Protein AF-A0A0C5B137-F1 (afdb_monomer)

pLDDT: mean 74.51, std 21.46, range [31.84, 95.12]

Radius of gyration: 25.94 Å; Cα contacts (8 Å, |Δi|>4): 82; chains: 1; bounding box: 66×31×97 Å

Secondary structure (DSSP, 8-state):
------------S--------HHHHHHHHHHHHHHHHHHHHHHHH-TT--HHHHHHHHHHHHHHHHHH-GGG-TTSHHHHHHHHHHHHHHT-TT--SPPPPTTS----------------------------

Sequence (132 aa):
MNQSLSYSVALPHTLPLHTQEPIRRAQIRVLLVTIVTDALSAWRRAPCRTWNDISRLVLRQFGTLDRLYPEAGILDTPLREVTVQFFAANVDASITGFGHREGDATAAKTDPLMFSLRVAAPTPMRSFGLEQ

Solvent-accessible surface area (backbone atoms only — not comparable to full-atom values): 8626 Å² total; per-residue (Å²): 133,84,76,78,80,81,72,84,76,74,68,77,93,71,76,68,57,65,49,83,52,67,66,62,40,50,51,53,50,51,52,53,50,49,51,55,54,50,50,50,53,49,53,77,73,35,94,86,66,50,69,48,59,52,38,49,52,49,52,54,52,40,55,54,49,24,74,77,39,71,73,28,43,55,84,35,66,69,35,49,52,55,51,30,51,37,45,17,76,73,75,42,72,83,48,84,60,74,50,75,57,95,84,54,78,73,76,71,76,80,71,96,75,84,92,79,84,79,86,84,82,84,83,84,89,85,86,86,89,79,94,132

Organism: Burkholderia pseudomallei (NCBI:txid28450)

Structure (mmCIF, N/CA/C/O backbone):
data_AF-A0A0C5B137-F1
#
_entry.id   AF-A0A0C5B137-F1
#
loop_
_atom_site.group_PDB
_atom_site.id
_atom_site.type_symbol
_atom_site.label_atom_id
_atom_site.label_alt_id
_atom_site.label_comp_id
_atom_site.label_asym_id
_atom_site.label_entity_id
_atom_site.label_seq_id
_atom_site.pdbx_PDB_ins_code
_atom_site.Cartn_x
_atom_site.Cartn_y
_atom_site.Cartn_z
_atom_site.occupancy
_atom_site.B_iso_or_equiv
_atom_site.auth_seq_id
_atom_site.auth_comp_id
_atom_site.auth_asym_id
_atom_site.auth_atom_id
_atom_site.pdbx_PDB_model_num
ATOM 1 N N . MET A 1 1 ? 33.680 6.104 1.552 1.00 31.84 1 MET A N 1
ATOM 2 C CA . MET A 1 1 ? 32.663 7.011 2.127 1.00 31.84 1 MET A CA 1
ATOM 3 C C . MET A 1 1 ? 31.311 6.620 1.551 1.00 31.84 1 MET A C 1
ATOM 5 O O . MET A 1 1 ? 31.057 6.912 0.392 1.00 31.84 1 MET A O 1
ATOM 9 N N . ASN A 1 2 ? 30.490 5.893 2.313 1.00 41.94 2 ASN A N 1
ATOM 10 C CA . ASN A 1 2 ? 29.115 5.587 1.914 1.00 41.94 2 ASN A CA 1
ATOM 11 C C . ASN A 1 2 ? 28.293 6.858 2.106 1.00 41.94 2 ASN A C 1
ATOM 13 O O . ASN A 1 2 ? 28.008 7.231 3.242 1.00 41.94 2 ASN A O 1
ATOM 17 N N . GLN A 1 3 ? 27.969 7.551 1.016 1.00 41.06 3 GLN A N 1
ATOM 18 C CA . GLN A 1 3 ? 26.976 8.615 1.070 1.00 41.06 3 GLN A CA 1
ATOM 19 C C . GLN A 1 3 ? 25.678 7.988 1.583 1.00 41.06 3 GLN A C 1
ATOM 21 O O . GLN A 1 3 ? 25.138 7.075 0.958 1.00 41.06 3 GLN A O 1
ATOM 26 N N . SER A 1 4 ? 25.206 8.428 2.750 1.00 46.50 4 SER A N 1
ATOM 27 C CA . SER A 1 4 ? 23.852 8.128 3.190 1.00 46.50 4 SER A CA 1
ATOM 28 C C . SER A 1 4 ? 22.924 8.720 2.138 1.00 46.50 4 SER A C 1
ATOM 30 O O . SER A 1 4 ? 22.768 9.938 2.072 1.00 46.50 4 SER A O 1
ATOM 32 N N . LEU A 1 5 ? 22.375 7.874 1.269 1.00 47.41 5 LEU A N 1
ATOM 33 C CA . LEU A 1 5 ? 21.337 8.260 0.328 1.00 47.41 5 LEU A CA 1
ATOM 34 C C . LEU A 1 5 ? 20.115 8.666 1.156 1.00 47.41 5 LEU A C 1
ATOM 36 O O . LEU A 1 5 ? 19.260 7.840 1.473 1.00 47.41 5 LEU A O 1
ATOM 40 N N . SER A 1 6 ? 20.062 9.933 1.559 1.00 46.28 6 SER A N 1
ATOM 41 C CA . SER A 1 6 ? 18.893 10.558 2.159 1.00 46.28 6 SER A CA 1
ATOM 42 C C . SER A 1 6 ? 17.841 10.710 1.065 1.00 46.28 6 SER A C 1
ATOM 44 O O . SER A 1 6 ? 17.644 11.786 0.508 1.00 46.28 6 SER A O 1
ATOM 46 N N . TYR A 1 7 ? 17.209 9.596 0.698 1.00 57.28 7 TYR A N 1
ATOM 47 C CA . TYR A 1 7 ? 16.042 9.600 -0.167 1.00 57.28 7 TYR A CA 1
ATOM 48 C C . TYR A 1 7 ? 14.842 10.052 0.654 1.00 57.28 7 TYR A C 1
ATOM 50 O O . TYR A 1 7 ? 14.396 9.348 1.560 1.00 57.28 7 TYR A O 1
ATOM 58 N N . SER A 1 8 ? 14.318 11.228 0.315 1.00 66.75 8 SER A N 1
ATOM 59 C CA . SER A 1 8 ? 13.014 11.671 0.797 1.00 66.75 8 SER A CA 1
ATOM 60 C C . SER A 1 8 ? 11.947 10.753 0.199 1.00 66.75 8 SER A C 1
ATOM 62 O O . SER A 1 8 ? 11.799 10.688 -1.020 1.00 66.75 8 SER A O 1
ATOM 64 N N . VAL A 1 9 ? 11.264 9.982 1.046 1.00 75.06 9 VAL A N 1
ATOM 65 C CA . VAL A 1 9 ? 10.119 9.158 0.643 1.00 75.06 9 VAL A CA 1
ATOM 66 C C . VAL A 1 9 ? 8.862 9.997 0.819 1.00 75.06 9 VAL A C 1
ATOM 68 O O . VAL A 1 9 ? 8.553 10.425 1.932 1.00 75.06 9 VAL A O 1
ATOM 71 N N . ALA A 1 10 ? 8.125 10.221 -0.267 1.00 78.56 10 ALA A N 1
ATOM 72 C CA . ALA A 1 10 ? 6.850 10.923 -0.207 1.00 78.56 10 ALA A CA 1
ATOM 73 C C . ALA A 1 10 ? 5.789 9.978 0.368 1.00 78.56 10 ALA A C 1
ATOM 75 O O . ALA A 1 10 ? 5.299 9.099 -0.339 1.00 78.56 10 ALA A O 1
ATOM 76 N N . LEU A 1 11 ? 5.477 10.121 1.658 1.00 76.38 11 LEU A N 1
ATOM 77 C CA . LEU A 1 11 ? 4.424 9.355 2.323 1.00 76.38 11 LEU A CA 1
ATOM 78 C C . LEU A 1 11 ? 3.062 10.039 2.151 1.00 76.38 11 LEU A C 1
ATOM 80 O O . LEU A 1 11 ? 2.977 11.265 2.243 1.00 76.38 11 LEU A O 1
ATOM 84 N N . PRO A 1 12 ? 1.974 9.271 1.989 1.00 71.88 12 PRO A N 1
ATOM 85 C CA . PRO A 1 12 ? 0.639 9.845 1.958 1.00 71.88 12 PRO A CA 1
ATOM 86 C C . PRO A 1 12 ? 0.286 10.500 3.304 1.00 71.88 12 PRO A C 1
ATOM 88 O O . PRO A 1 12 ? 0.342 9.881 4.376 1.00 71.88 12 PRO A O 1
ATOM 91 N N . HIS A 1 13 ? -0.095 11.780 3.245 1.00 69.56 13 HIS A N 1
ATOM 92 C CA . HIS A 1 13 ? -0.482 12.571 4.418 1.00 69.56 13 HIS A CA 1
ATOM 93 C C . HIS A 1 13 ? -1.723 12.005 5.116 1.00 69.56 13 HIS A C 1
ATOM 95 O O . HIS A 1 13 ? -1.816 12.042 6.348 1.00 69.56 13 HIS A O 1
ATOM 101 N N . THR A 1 14 ? -2.636 11.424 4.341 1.00 77.88 14 THR A N 1
ATOM 102 C CA . THR A 1 14 ? -3.856 10.771 4.807 1.00 77.88 14 THR A CA 1
ATOM 103 C C . THR A 1 14 ? -4.036 9.437 4.089 1.00 77.88 14 THR A C 1
ATOM 105 O O . THR A 1 14 ? -3.698 9.294 2.917 1.00 77.88 14 THR A O 1
ATOM 108 N N . LEU A 1 15 ? -4.557 8.445 4.813 1.00 82.94 15 LEU A N 1
ATOM 109 C CA . LEU A 1 15 ? -5.022 7.187 4.234 1.00 82.94 15 LEU A CA 1
ATOM 110 C C . LEU A 1 15 ? -6.541 7.108 4.440 1.00 82.94 15 LEU A C 1
ATOM 112 O O . LEU A 1 15 ? -6.990 7.320 5.578 1.00 82.94 15 LEU A O 1
ATOM 116 N N . PRO A 1 16 ? -7.325 6.847 3.380 1.00 85.75 16 PRO A N 1
ATOM 117 C CA . PRO A 1 16 ? -8.759 6.624 3.498 1.00 85.75 16 PRO A CA 1
ATOM 118 C C . PRO A 1 16 ? -8.982 5.292 4.220 1.00 85.75 16 PRO A C 1
ATOM 120 O O . PRO A 1 16 ? -8.711 4.228 3.678 1.00 85.75 16 PRO A O 1
ATOM 123 N N . LEU A 1 17 ? -9.408 5.376 5.479 1.00 89.38 17 LEU A N 1
ATOM 124 C CA . LEU A 1 17 ? -9.745 4.238 6.331 1.00 89.38 17 LEU A CA 1
ATOM 125 C C . LEU A 1 17 ? -11.130 4.480 6.918 1.00 89.38 17 LEU A C 1
ATOM 127 O O . LEU A 1 17 ? -11.409 5.582 7.392 1.00 89.38 17 LEU A O 1
ATOM 131 N N . HIS A 1 18 ? -11.969 3.449 6.915 1.00 89.69 18 HIS A N 1
ATOM 132 C CA . HIS A 1 18 ? -13.340 3.538 7.424 1.00 89.69 18 HIS A CA 1
ATOM 133 C C . HIS A 1 18 ? -13.422 3.491 8.953 1.00 89.69 18 HIS A C 1
ATOM 135 O O . HIS A 1 18 ? -14.366 4.027 9.538 1.00 89.69 18 HIS A O 1
ATOM 141 N N . THR A 1 19 ? -12.423 2.897 9.614 1.00 85.56 19 THR A N 1
ATOM 142 C CA . THR A 1 19 ? -12.411 2.797 11.076 1.00 85.56 19 THR A CA 1
ATOM 143 C C . THR A 1 19 ? -12.380 4.179 11.741 1.00 85.56 19 THR A C 1
ATOM 145 O O . THR A 1 19 ? -11.482 4.994 11.511 1.00 85.56 19 THR A O 1
ATOM 148 N N . GLN A 1 20 ? -13.365 4.423 12.608 1.00 84.25 20 GLN A N 1
ATOM 149 C CA . GLN A 1 20 ? -13.461 5.634 13.432 1.00 84.25 20 GLN A CA 1
ATOM 150 C C . GLN A 1 20 ? -12.691 5.497 14.756 1.00 84.25 20 GLN A C 1
ATOM 152 O O . GLN A 1 20 ? -12.471 6.487 15.450 1.00 84.25 20 GLN A O 1
ATOM 157 N N . GLU A 1 21 ? -12.262 4.280 15.111 1.00 91.00 21 GLU A N 1
ATOM 158 C CA . GLU A 1 21 ? -11.530 4.014 16.349 1.00 91.00 21 GLU A CA 1
ATOM 159 C C . GLU A 1 21 ? -10.061 4.457 16.192 1.00 91.00 21 GLU A C 1
ATOM 161 O O . GLU A 1 21 ? -9.353 3.939 15.321 1.00 91.00 21 GLU A O 1
ATOM 166 N N . PRO A 1 22 ? -9.589 5.449 16.973 1.00 88.56 22 PRO A N 1
ATOM 167 C CA . PRO A 1 22 ? -8.359 6.175 16.664 1.00 88.56 22 PRO A CA 1
ATOM 168 C C . PRO A 1 22 ? -7.090 5.334 16.830 1.00 88.56 22 PRO A C 1
ATOM 170 O O . PRO A 1 22 ? -6.154 5.501 16.044 1.00 88.56 22 PRO A O 1
ATOM 173 N N . ILE A 1 23 ? -7.045 4.422 17.808 1.00 92.25 23 ILE A N 1
ATOM 174 C CA . ILE A 1 23 ? -5.865 3.582 18.049 1.00 92.25 23 ILE A CA 1
ATOM 175 C C . ILE A 1 23 ? -5.750 2.558 16.924 1.00 92.25 23 ILE A C 1
ATOM 177 O O . ILE A 1 23 ? -4.701 2.462 16.286 1.00 92.25 23 ILE A O 1
ATOM 181 N N . ARG A 1 24 ? -6.843 1.867 16.594 1.00 90.62 24 ARG A N 1
ATOM 182 C CA . ARG A 1 24 ? -6.888 0.941 15.455 1.00 90.62 24 ARG A CA 1
ATOM 183 C C . ARG A 1 24 ? -6.602 1.633 14.131 1.00 90.62 24 ARG A C 1
ATOM 185 O O . ARG A 1 24 ? -5.841 1.106 13.325 1.00 90.62 24 ARG A O 1
ATOM 192 N N . ARG A 1 25 ? -7.120 2.845 13.911 1.00 91.12 25 ARG A N 1
ATOM 193 C CA . ARG A 1 25 ? -6.795 3.639 12.716 1.00 91.12 25 ARG A CA 1
ATOM 194 C C . ARG A 1 25 ? -5.295 3.922 12.618 1.00 91.12 25 ARG A C 1
ATOM 196 O O . ARG A 1 25 ? -4.724 3.794 11.536 1.00 91.12 25 ARG A O 1
ATOM 203 N N . ALA A 1 26 ? -4.652 4.288 13.726 1.00 90.69 26 ALA A N 1
ATOM 204 C CA . ALA A 1 26 ? -3.210 4.511 13.765 1.00 90.6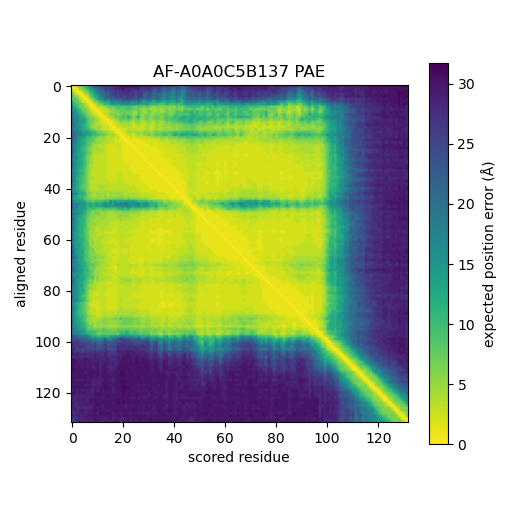9 26 ALA A CA 1
ATOM 205 C C . ALA A 1 26 ? -2.421 3.216 13.506 1.00 90.69 26 ALA A C 1
ATOM 207 O O . ALA A 1 26 ? -1.487 3.229 12.708 1.00 90.69 26 ALA A O 1
ATOM 208 N N . GLN A 1 27 ? -2.828 2.096 14.110 1.00 93.12 27 GLN A N 1
ATOM 209 C CA . GLN A 1 27 ? -2.207 0.783 13.897 1.00 93.12 27 GLN A CA 1
ATOM 210 C C . GLN A 1 27 ? -2.282 0.351 12.429 1.00 93.12 27 GLN A C 1
ATOM 212 O O . GLN A 1 27 ? -1.257 0.034 11.827 1.00 93.12 27 GLN A O 1
ATOM 217 N N . ILE A 1 28 ? -3.472 0.409 11.825 1.00 93.12 28 ILE A N 1
ATOM 218 C CA . ILE A 1 28 ? -3.675 0.057 10.414 1.00 93.12 28 ILE A CA 1
ATOM 219 C C . ILE A 1 28 ? -2.855 0.981 9.514 1.00 93.12 28 ILE A C 1
ATOM 221 O O . ILE A 1 28 ? -2.204 0.512 8.584 1.00 93.12 28 ILE A O 1
ATOM 225 N N . ARG A 1 29 ? -2.816 2.287 9.812 1.00 92.00 29 ARG A N 1
ATOM 226 C CA . ARG A 1 29 ? -1.982 3.239 9.069 1.00 92.00 29 ARG A CA 1
ATOM 227 C C . ARG A 1 29 ? -0.505 2.854 9.109 1.00 92.00 29 ARG A C 1
ATOM 229 O O . ARG A 1 29 ? 0.136 2.887 8.063 1.00 92.00 29 ARG A O 1
ATOM 236 N N . VAL A 1 30 ? 0.030 2.506 10.280 1.00 92.38 30 VAL A N 1
ATOM 237 C CA . VAL A 1 30 ? 1.428 2.070 10.411 1.00 92.38 30 VAL A CA 1
ATOM 238 C C . VAL A 1 30 ? 1.673 0.823 9.565 1.00 92.38 30 VAL A C 1
ATOM 240 O O . VAL A 1 30 ? 2.603 0.824 8.769 1.00 92.38 30 VAL A O 1
ATOM 243 N N . LEU A 1 31 ? 0.803 -0.187 9.652 1.00 94.75 31 LEU A N 1
ATOM 244 C CA . LEU A 1 31 ? 0.935 -1.424 8.875 1.00 94.75 31 LEU A CA 1
ATOM 245 C C . LEU A 1 31 ? 0.896 -1.170 7.361 1.00 94.75 31 LEU A C 1
ATOM 247 O O . LEU A 1 31 ? 1.729 -1.698 6.629 1.00 94.75 31 LEU A O 1
ATOM 251 N N . LEU A 1 32 ? -0.023 -0.326 6.889 1.00 93.62 32 LEU A N 1
ATOM 252 C CA . LEU A 1 32 ? -0.116 0.049 5.477 1.00 93.62 32 LEU A CA 1
ATOM 253 C C . LEU A 1 32 ? 1.135 0.774 4.992 1.00 93.62 32 LEU A C 1
ATOM 255 O O . LEU A 1 32 ? 1.664 0.433 3.935 1.00 93.62 32 LEU A O 1
ATOM 259 N N . VAL A 1 33 ? 1.62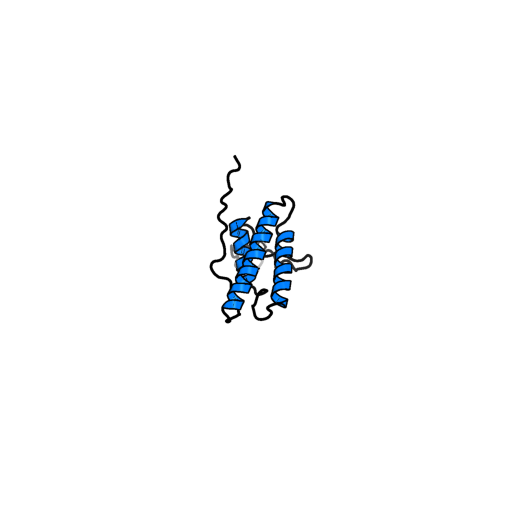1 1.745 5.773 1.00 92.44 33 VAL A N 1
ATOM 260 C CA . VAL A 1 33 ? 2.861 2.466 5.466 1.00 92.44 33 VAL A CA 1
ATOM 261 C C . VAL A 1 33 ? 4.029 1.487 5.393 1.00 92.44 33 VAL A C 1
ATOM 263 O O . VAL A 1 33 ? 4.751 1.508 4.402 1.00 92.44 33 VAL A O 1
ATOM 266 N N . THR A 1 34 ? 4.166 0.585 6.368 1.00 93.06 34 THR A N 1
ATOM 267 C CA . THR A 1 34 ? 5.212 -0.444 6.371 1.00 93.06 34 THR A CA 1
ATOM 268 C C . THR A 1 34 ? 5.152 -1.312 5.118 1.00 93.06 34 THR A C 1
ATOM 270 O O . THR A 1 34 ? 6.170 -1.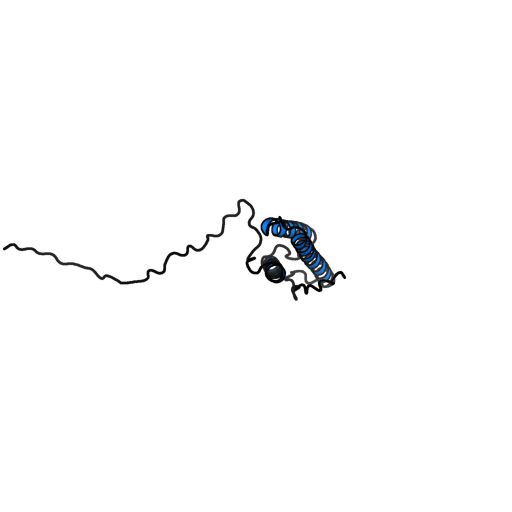468 4.448 1.00 93.06 34 THR A O 1
ATOM 273 N N . ILE A 1 35 ? 3.969 -1.811 4.737 1.00 93.88 35 ILE A N 1
ATOM 274 C CA . ILE A 1 35 ? 3.795 -2.640 3.534 1.00 93.88 35 ILE A CA 1
ATOM 275 C C . ILE A 1 35 ? 4.311 -1.915 2.285 1.00 93.88 35 ILE A C 1
ATOM 277 O O . ILE A 1 35 ? 5.084 -2.491 1.514 1.00 93.88 35 ILE A O 1
ATOM 281 N N . VAL A 1 36 ? 3.905 -0.659 2.066 1.00 92.75 36 VAL A N 1
ATOM 282 C CA . VAL A 1 36 ? 4.288 0.071 0.846 1.00 92.75 36 VAL A CA 1
ATOM 283 C C . VAL A 1 36 ? 5.760 0.487 0.859 1.00 92.75 36 VAL A C 1
ATOM 285 O O . VAL A 1 36 ? 6.418 0.418 -0.181 1.00 92.75 36 VAL A O 1
ATOM 288 N N . THR A 1 37 ? 6.326 0.842 2.017 1.00 92.06 37 THR A N 1
ATOM 289 C CA . THR A 1 37 ? 7.754 1.181 2.131 1.00 92.06 37 THR A CA 1
ATOM 290 C C . THR A 1 37 ? 8.666 -0.040 2.017 1.00 92.06 37 THR A C 1
ATOM 292 O O . THR A 1 37 ? 9.756 0.062 1.445 1.00 92.06 37 THR A O 1
ATOM 295 N N . ASP A 1 38 ? 8.227 -1.204 2.498 1.00 91.81 38 ASP A N 1
ATOM 296 C CA . ASP A 1 38 ? 8.957 -2.465 2.348 1.00 91.81 38 ASP A CA 1
ATOM 297 C C . ASP A 1 38 ? 8.922 -2.934 0.896 1.00 91.81 38 ASP A C 1
ATOM 299 O O . ASP A 1 38 ? 9.955 -3.312 0.342 1.00 91.81 38 ASP A O 1
ATOM 303 N N . ALA A 1 39 ? 7.767 -2.828 0.237 1.00 91.62 39 ALA A N 1
ATOM 304 C CA . ALA A 1 39 ? 7.640 -3.099 -1.190 1.00 91.62 39 ALA A CA 1
ATOM 305 C C . ALA A 1 39 ? 8.499 -2.143 -2.039 1.00 91.62 39 ALA A C 1
ATOM 307 O O . ALA A 1 39 ? 9.169 -2.592 -2.970 1.00 91.62 39 ALA A O 1
ATOM 308 N N . LEU A 1 40 ? 8.569 -0.854 -1.689 1.00 89.69 40 LEU A N 1
ATOM 309 C CA . LEU A 1 40 ? 9.488 0.107 -2.312 1.00 89.69 40 LEU A CA 1
ATOM 310 C C . LEU A 1 40 ? 10.960 -0.272 -2.085 1.00 89.69 40 LEU A C 1
ATOM 312 O O . LEU A 1 40 ? 11.783 -0.191 -2.998 1.00 89.69 40 LEU A O 1
ATOM 316 N N . SER A 1 41 ? 11.306 -0.712 -0.878 1.00 89.12 41 SER A N 1
ATOM 317 C CA . SER A 1 41 ? 12.658 -1.180 -0.567 1.00 89.12 41 SER A CA 1
ATOM 318 C C . SER A 1 41 ? 13.013 -2.445 -1.349 1.00 89.12 41 SER A C 1
ATOM 320 O O . SER A 1 41 ? 14.134 -2.562 -1.845 1.00 89.12 41 SER A O 1
ATOM 322 N N . ALA A 1 42 ? 12.065 -3.372 -1.504 1.00 87.25 42 ALA A N 1
ATOM 323 C CA . ALA A 1 42 ? 12.222 -4.569 -2.320 1.00 87.25 42 ALA A CA 1
ATOM 324 C C . ALA A 1 42 ? 12.390 -4.219 -3.805 1.00 87.25 42 ALA A C 1
ATOM 326 O O . ALA A 1 42 ? 13.307 -4.739 -4.437 1.00 87.25 42 ALA A O 1
ATOM 327 N N . TRP A 1 43 ? 11.579 -3.292 -4.332 1.00 86.75 4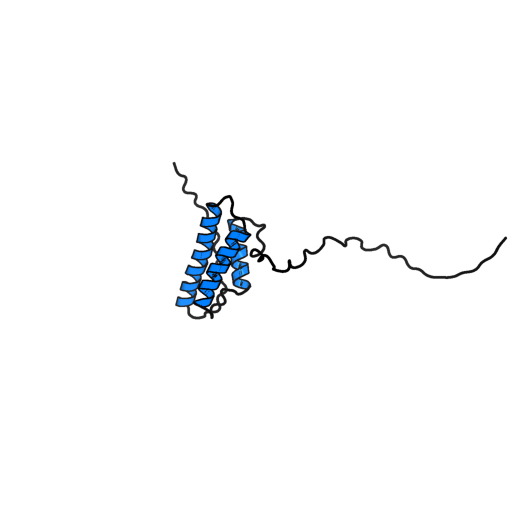3 TRP A N 1
ATOM 328 C 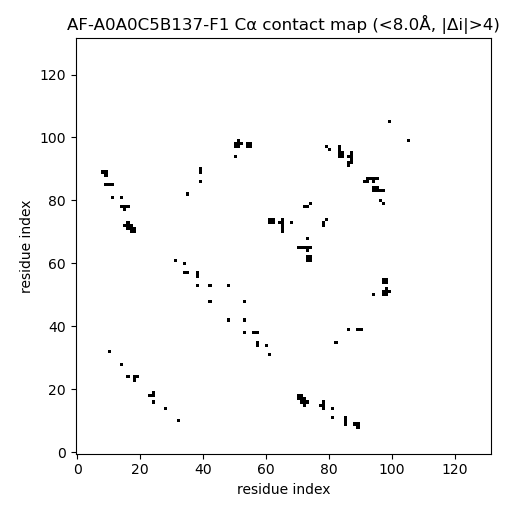CA . TRP A 1 43 ? 11.707 -2.764 -5.695 1.00 86.75 43 TRP A CA 1
ATOM 329 C C . TRP A 1 43 ? 13.130 -2.277 -5.972 1.00 86.75 43 TRP A C 1
ATOM 331 O O . TRP A 1 43 ? 13.790 -2.734 -6.901 1.00 86.75 43 TRP A O 1
ATOM 341 N N . ARG A 1 44 ? 13.642 -1.389 -5.111 1.00 85.12 44 ARG A N 1
ATOM 342 C CA . ARG A 1 44 ? 14.969 -0.770 -5.269 1.00 85.12 44 ARG A CA 1
ATOM 343 C C . ARG A 1 44 ? 16.121 -1.775 -5.255 1.00 85.12 44 ARG A C 1
ATOM 345 O O . ARG A 1 44 ? 17.175 -1.491 -5.813 1.00 85.12 44 ARG A O 1
ATOM 352 N N . ARG A 1 45 ? 15.944 -2.932 -4.612 1.00 86.06 45 ARG A N 1
ATOM 353 C CA . ARG A 1 45 ? 16.967 -3.988 -4.523 1.00 86.06 45 ARG A CA 1
ATOM 354 C C . ARG A 1 45 ? 16.829 -5.060 -5.605 1.00 86.06 45 ARG A C 1
ATOM 356 O O . ARG A 1 45 ? 17.684 -5.937 -5.679 1.00 86.06 45 ARG A O 1
ATOM 363 N N . ALA A 1 46 ? 15.773 -5.023 -6.415 1.00 81.44 46 ALA A N 1
ATOM 364 C CA . ALA A 1 46 ? 15.438 -6.091 -7.347 1.00 81.44 46 ALA A CA 1
ATOM 365 C C . ALA A 1 46 ? 15.356 -5.567 -8.795 1.00 81.44 46 ALA A C 1
ATOM 367 O O . ALA A 1 46 ? 14.256 -5.353 -9.304 1.00 81.44 46 ALA A O 1
ATOM 368 N N . PRO A 1 47 ? 16.498 -5.414 -9.496 1.00 71.56 47 PRO A N 1
ATOM 369 C CA . PRO A 1 47 ? 16.550 -4.804 -10.831 1.00 71.56 47 PRO A CA 1
ATOM 370 C C . PRO A 1 47 ? 15.771 -5.572 -11.914 1.00 71.56 47 PRO A C 1
ATOM 372 O O . PRO A 1 47 ? 15.495 -5.016 -12.970 1.00 71.56 47 PRO A O 1
ATOM 375 N N . CYS A 1 48 ? 15.390 -6.830 -11.661 1.00 78.62 48 CYS A N 1
ATOM 376 C CA . CYS A 1 48 ? 14.637 -7.664 -12.605 1.00 78.62 48 CYS A CA 1
ATOM 377 C C . CYS A 1 48 ? 13.128 -7.750 -12.307 1.00 78.62 48 CYS A C 1
ATOM 379 O O . CYS A 1 48 ? 12.432 -8.522 -12.963 1.00 78.62 48 CYS A O 1
ATOM 381 N N . ARG A 1 49 ? 12.612 -7.053 -11.283 1.00 81.25 49 ARG A N 1
ATOM 382 C CA . ARG A 1 49 ? 11.189 -7.131 -10.912 1.00 81.25 49 ARG A CA 1
ATOM 383 C C . ARG A 1 49 ? 10.369 -6.090 -11.656 1.00 81.25 49 ARG A C 1
ATOM 385 O O . ARG A 1 49 ? 10.783 -4.948 -11.812 1.00 81.25 49 ARG A O 1
ATOM 392 N N . THR A 1 50 ? 9.183 -6.498 -12.088 1.00 86.81 50 THR A N 1
ATOM 393 C CA . THR A 1 50 ? 8.239 -5.623 -12.784 1.00 86.81 50 THR A CA 1
ATOM 394 C C . THR A 1 50 ? 7.262 -4.980 -11.807 1.00 86.81 50 THR A C 1
ATOM 396 O O . THR A 1 50 ? 7.028 -5.489 -10.705 1.00 86.81 50 THR A O 1
ATOM 399 N N . TRP A 1 51 ? 6.611 -3.893 -12.235 1.00 87.94 51 TRP A N 1
ATOM 400 C CA . TRP A 1 51 ? 5.506 -3.280 -11.486 1.00 87.94 51 TRP A CA 1
ATOM 401 C C . TRP A 1 51 ? 4.409 -4.295 -11.170 1.00 87.94 51 TRP A C 1
ATOM 403 O O . TRP A 1 51 ? 3.861 -4.298 -10.069 1.00 87.94 51 TRP A O 1
ATOM 413 N N . ASN A 1 52 ? 4.152 -5.234 -12.081 1.00 87.75 52 ASN A N 1
ATOM 414 C CA . ASN A 1 52 ? 3.183 -6.298 -11.854 1.00 87.75 52 ASN A CA 1
ATOM 415 C C . ASN A 1 52 ? 3.575 -7.191 -10.661 1.00 87.75 52 ASN A C 1
ATOM 417 O O . ASN A 1 52 ? 2.739 -7.488 -9.813 1.00 87.75 52 ASN A O 1
ATOM 421 N N . ASP A 1 53 ? 4.851 -7.561 -10.527 1.00 88.38 53 ASP A N 1
ATOM 422 C CA . ASP A 1 53 ? 5.313 -8.391 -9.406 1.00 88.38 53 ASP A CA 1
ATOM 423 C C . ASP A 1 53 ? 5.124 -7.695 -8.054 1.00 88.38 53 ASP A C 1
ATOM 425 O O . ASP A 1 53 ? 4.611 -8.283 -7.098 1.00 88.38 53 ASP A O 1
ATOM 429 N N . ILE A 1 54 ? 5.528 -6.426 -7.977 1.00 90.12 54 ILE A N 1
ATOM 430 C CA . ILE A 1 54 ? 5.500 -5.660 -6.729 1.00 90.12 54 ILE A CA 1
ATOM 431 C C . ILE A 1 54 ? 4.071 -5.255 -6.361 1.00 90.12 54 ILE A C 1
ATOM 433 O O . ILE A 1 54 ? 3.668 -5.404 -5.208 1.00 90.12 54 ILE A O 1
ATOM 437 N N . SER A 1 55 ? 3.258 -4.855 -7.336 1.00 90.38 55 SER A N 1
ATOM 438 C CA . SER A 1 55 ? 1.843 -4.551 -7.111 1.00 90.38 55 SER A CA 1
ATOM 439 C C . SER A 1 55 ? 1.049 -5.783 -6.646 1.00 90.38 55 SER A C 1
ATOM 441 O O . SER A 1 55 ? 0.249 -5.670 -5.717 1.00 90.38 55 SER A O 1
ATOM 443 N N . ARG A 1 56 ? 1.327 -6.987 -7.175 1.00 90.06 56 ARG A N 1
ATOM 444 C CA . ARG A 1 56 ? 0.748 -8.246 -6.659 1.00 90.06 56 ARG A CA 1
ATOM 445 C C . ARG A 1 56 ? 1.160 -8.536 -5.218 1.00 90.06 56 ARG A C 1
ATOM 447 O O . ARG A 1 56 ? 0.334 -9.016 -4.443 1.00 90.06 56 ARG A O 1
ATOM 454 N N . LEU A 1 57 ? 2.420 -8.284 -4.855 1.00 91.19 57 LEU A N 1
ATOM 455 C CA . LEU A 1 57 ? 2.889 -8.456 -3.479 1.00 91.19 57 LEU A CA 1
ATOM 456 C C . LEU A 1 57 ? 2.124 -7.531 -2.527 1.00 91.19 57 LEU A C 1
ATOM 458 O O . LEU A 1 57 ? 1.595 -8.004 -1.523 1.00 91.19 57 LEU A O 1
ATOM 462 N N . VAL A 1 58 ? 2.010 -6.246 -2.874 1.00 93.50 58 VAL A N 1
ATOM 463 C CA . VAL A 1 58 ? 1.258 -5.256 -2.088 1.00 93.50 58 VAL A CA 1
ATOM 464 C C . VAL A 1 58 ? -0.207 -5.672 -1.947 1.00 93.50 58 VAL A C 1
ATOM 466 O O . VAL A 1 58 ? -0.713 -5.716 -0.829 1.00 93.50 58 VAL A O 1
ATOM 469 N N . LEU A 1 59 ? -0.871 -6.080 -3.036 1.00 92.69 59 LEU A N 1
ATOM 470 C CA . LEU A 1 59 ? -2.265 -6.542 -2.984 1.00 92.69 59 LEU A CA 1
ATOM 471 C C . LEU A 1 59 ? -2.455 -7.781 -2.106 1.00 92.69 59 LEU A C 1
ATOM 473 O O . LEU A 1 59 ? -3.455 -7.876 -1.399 1.00 92.69 59 LEU A O 1
ATOM 477 N N . ARG A 1 60 ? -1.510 -8.729 -2.115 1.00 93.25 60 ARG A N 1
ATOM 478 C CA . ARG A 1 60 ? -1.565 -9.892 -1.214 1.00 93.25 60 ARG A CA 1
ATOM 479 C C . ARG A 1 60 ? -1.474 -9.469 0.249 1.00 93.25 60 ARG A C 1
ATOM 481 O O . ARG A 1 60 ? -2.234 -9.980 1.064 1.00 93.25 60 ARG A O 1
ATOM 488 N N . GLN A 1 61 ? -0.575 -8.541 0.574 1.00 94.94 61 GLN A N 1
ATOM 489 C CA . GLN A 1 61 ? -0.439 -8.019 1.936 1.00 94.94 61 GLN A CA 1
ATOM 490 C C . GLN A 1 61 ? -1.685 -7.235 2.363 1.00 94.94 61 GLN A C 1
ATOM 492 O O . GLN A 1 61 ? -2.180 -7.435 3.469 1.00 94.94 61 GLN A O 1
ATOM 497 N N . PHE A 1 62 ? -2.253 -6.424 1.467 1.00 94.25 62 PHE A N 1
ATOM 498 C CA . PHE A 1 62 ? -3.518 -5.728 1.709 1.00 94.25 62 PHE A CA 1
ATOM 499 C C . PHE A 1 62 ? -4.658 -6.716 1.943 1.00 94.25 62 PHE A C 1
ATOM 501 O O . PHE A 1 62 ? -5.397 -6.550 2.900 1.00 94.25 62 PHE A O 1
ATOM 508 N N . GLY A 1 63 ? -4.759 -7.784 1.148 1.00 94.06 63 GLY A N 1
ATOM 509 C CA . GLY A 1 63 ? -5.769 -8.823 1.353 1.00 94.06 63 GLY A CA 1
ATOM 510 C C . GLY A 1 63 ? -5.616 -9.570 2.681 1.00 94.06 63 GLY A C 1
ATOM 511 O O . GLY A 1 63 ? -6.612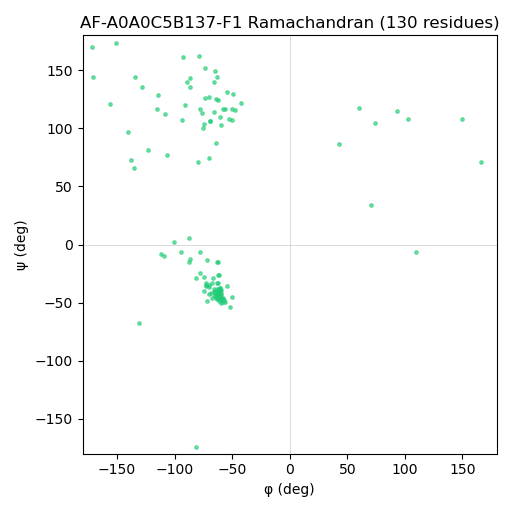 -9.954 3.286 1.00 94.06 63 GLY A O 1
ATOM 512 N N . THR A 1 64 ? -4.389 -9.762 3.169 1.00 95.12 64 THR A N 1
ATOM 513 C CA . THR A 1 64 ? -4.160 -10.298 4.519 1.00 95.12 64 THR A CA 1
ATOM 514 C C . THR A 1 64 ? -4.621 -9.311 5.586 1.00 95.12 64 THR A C 1
ATOM 516 O O . THR A 1 64 ? -5.311 -9.709 6.520 1.00 95.12 64 THR A O 1
ATOM 519 N N . LEU A 1 65 ? -4.271 -8.032 5.444 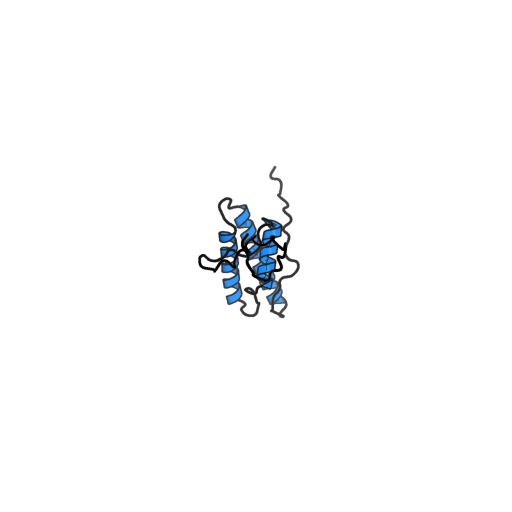1.00 94.25 65 LEU A N 1
ATOM 520 C CA . LEU A 1 65 ? -4.634 -6.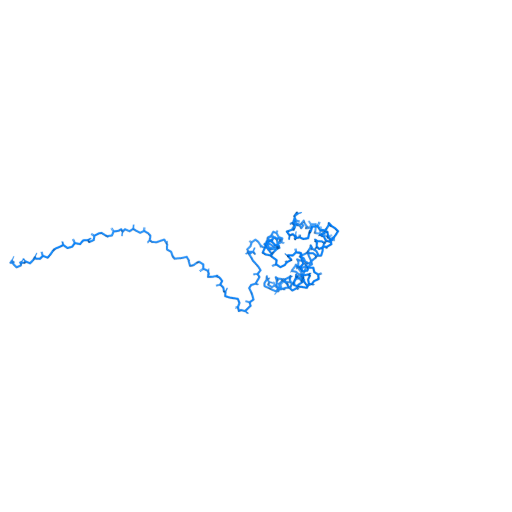997 6.408 1.00 94.25 65 LEU A CA 1
ATOM 521 C C . LEU A 1 65 ? -6.149 -6.756 6.445 1.00 94.25 65 LEU A C 1
ATOM 523 O O . LEU A 1 65 ? -6.714 -6.602 7.519 1.00 94.25 65 LEU A O 1
ATOM 527 N N . ASP A 1 66 ? -6.809 -6.799 5.293 1.00 93.75 66 ASP A N 1
ATOM 528 C CA . ASP A 1 66 ? -8.261 -6.679 5.147 1.00 93.75 66 ASP A CA 1
ATOM 529 C C . ASP A 1 66 ? -9.002 -7.801 5.886 1.00 93.75 66 ASP A C 1
ATOM 531 O O . ASP A 1 66 ? -9.980 -7.551 6.574 1.00 93.75 66 ASP A O 1
ATOM 535 N N . ARG A 1 67 ? -8.473 -9.032 5.881 1.00 94.62 67 ARG A N 1
ATOM 536 C CA . ARG A 1 67 ? -9.033 -10.129 6.694 1.00 94.62 67 ARG A CA 1
ATOM 537 C C . ARG A 1 67 ? -8.874 -9.911 8.199 1.00 94.62 67 ARG A C 1
ATOM 539 O O . ARG A 1 67 ? -9.673 -10.440 8.964 1.00 94.62 67 ARG A O 1
ATOM 546 N N . LEU A 1 68 ? -7.830 -9.196 8.619 1.00 93.62 68 LEU A N 1
ATOM 547 C CA . LEU A 1 68 ? -7.592 -8.863 10.027 1.00 93.62 68 LEU A CA 1
ATOM 548 C C . LEU A 1 68 ? -8.430 -7.660 10.483 1.00 93.62 68 LEU A C 1
ATOM 550 O O . LEU A 1 68 ? -8.781 -7.581 11.657 1.00 93.62 68 LEU A O 1
ATOM 554 N N . TYR A 1 69 ? -8.754 -6.753 9.559 1.00 92.75 69 TYR A N 1
ATOM 555 C CA . TYR A 1 69 ? -9.501 -5.518 9.800 1.00 92.75 69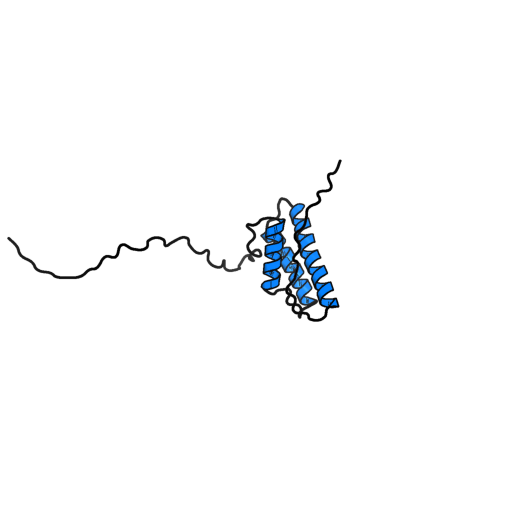 TYR A CA 1
ATOM 556 C C . TYR A 1 69 ? -10.576 -5.309 8.715 1.00 92.75 69 TYR A C 1
ATOM 558 O O . TYR A 1 69 ? -10.471 -4.369 7.919 1.00 92.75 69 TYR A O 1
ATOM 566 N N . PRO A 1 70 ? -11.603 -6.176 8.649 1.00 90.00 70 PRO A N 1
ATOM 567 C CA . PRO A 1 70 ? -12.589 -6.169 7.562 1.00 90.00 70 PRO A CA 1
ATOM 568 C C . PRO A 1 70 ? -13.394 -4.869 7.483 1.00 90.00 70 PRO A C 1
ATOM 570 O O . PRO A 1 70 ? -13.858 -4.468 6.421 1.00 90.00 70 PRO A O 1
ATOM 573 N N . GLU A 1 71 ? -13.541 -4.169 8.601 1.00 91.12 71 GLU A N 1
ATOM 574 C CA . GLU A 1 71 ? -14.237 -2.890 8.692 1.00 91.12 71 GLU A CA 1
ATOM 575 C C . GLU A 1 71 ? -13.419 -1.691 8.191 1.00 91.12 71 GLU A C 1
ATOM 577 O O . GLU A 1 71 ? -13.929 -0.573 8.172 1.00 91.12 71 GLU A O 1
ATOM 582 N N . ALA A 1 72 ? -12.142 -1.877 7.844 1.00 90.62 72 ALA A N 1
ATOM 583 C CA . ALA A 1 72 ? -11.227 -0.767 7.593 1.00 90.62 72 ALA A CA 1
ATOM 584 C C . ALA A 1 72 ? -11.240 -0.237 6.153 1.00 90.62 72 ALA A C 1
ATOM 586 O O . ALA A 1 72 ? -10.732 0.866 5.935 1.00 90.62 72 ALA A O 1
ATOM 587 N N . GLY A 1 73 ? -11.814 -0.981 5.201 1.00 91.25 73 GLY A N 1
ATOM 588 C CA . GLY A 1 73 ? -11.846 -0.591 3.787 1.00 91.25 73 GLY A CA 1
ATOM 589 C C . GLY A 1 73 ? -10.476 -0.674 3.104 1.00 91.25 73 GLY A C 1
ATOM 590 O O . GLY A 1 73 ? -10.134 0.154 2.263 1.00 91.25 73 GLY A O 1
ATOM 591 N N . ILE A 1 74 ? -9.635 -1.643 3.488 1.00 91.75 74 ILE A N 1
ATOM 592 C CA . ILE A 1 74 ? -8.244 -1.727 3.006 1.00 91.75 74 ILE A CA 1
ATOM 593 C C . ILE A 1 74 ? -8.184 -2.057 1.511 1.00 91.75 74 ILE A C 1
ATOM 595 O O . ILE A 1 74 ? -7.292 -1.614 0.785 1.00 91.75 74 ILE A O 1
ATOM 599 N N . LEU A 1 75 ? -9.137 -2.841 1.023 1.00 90.62 75 LEU A N 1
ATOM 600 C CA . LEU A 1 75 ? -9.221 -3.168 -0.393 1.00 90.62 75 LEU A CA 1
ATOM 601 C C . LEU A 1 75 ? -10.021 -2.154 -1.215 1.00 90.62 75 LEU A C 1
ATOM 603 O O . LEU A 1 75 ? -10.168 -2.389 -2.417 1.00 90.62 75 LEU A O 1
ATOM 607 N N . ASP A 1 76 ? -10.472 -1.042 -0.637 1.00 91.38 76 ASP A N 1
ATOM 608 C CA . ASP A 1 76 ? -11.282 -0.059 -1.353 1.00 91.38 76 ASP A CA 1
ATOM 609 C C . ASP A 1 76 ? -10.465 0.769 -2.348 1.00 91.38 76 ASP A C 1
ATOM 611 O O . ASP A 1 76 ? -9.264 1.018 -2.181 1.00 91.38 76 ASP A O 1
ATOM 615 N N . THR A 1 77 ? -11.144 1.225 -3.402 1.00 87.81 77 THR A N 1
ATOM 616 C CA . THR A 1 77 ? -10.553 2.018 -4.488 1.00 87.81 77 THR A CA 1
ATOM 617 C C . THR A 1 77 ? -9.740 3.217 -3.989 1.00 87.81 77 THR A C 1
ATOM 619 O O . THR A 1 77 ? -8.600 3.350 -4.437 1.00 87.81 77 THR A O 1
ATOM 622 N N . PRO A 1 78 ? -10.210 4.033 -3.022 1.00 89.50 78 PRO A N 1
ATOM 623 C CA . PRO A 1 78 ? -9.448 5.193 -2.565 1.00 89.50 78 PRO A CA 1
ATOM 624 C C . PRO A 1 78 ? -8.081 4.823 -1.974 1.00 89.50 78 PRO A C 1
ATOM 626 O O . PRO A 1 78 ? -7.088 5.507 -2.221 1.00 89.50 78 PRO A O 1
ATOM 629 N N . LEU A 1 79 ? -7.989 3.724 -1.214 1.00 89.81 79 LEU A N 1
ATOM 630 C CA . LEU A 1 79 ? -6.713 3.310 -0.625 1.00 89.81 79 LEU A CA 1
ATOM 631 C C . LEU A 1 79 ? -5.765 2.750 -1.689 1.00 89.81 79 LEU A C 1
ATOM 633 O O . LEU A 1 79 ? -4.549 2.973 -1.637 1.00 89.81 79 LEU A O 1
ATOM 637 N N . ARG A 1 80 ? -6.320 2.067 -2.696 1.00 91.00 80 ARG A N 1
ATOM 638 C CA . ARG A 1 80 ? -5.553 1.605 -3.854 1.00 91.00 80 ARG A CA 1
ATOM 639 C C . ARG A 1 80 ? -4.991 2.777 -4.655 1.00 91.00 80 ARG A C 1
ATOM 641 O O . ARG A 1 80 ? -3.805 2.767 -4.966 1.00 91.00 80 ARG A O 1
ATOM 648 N N . GLU A 1 81 ? -5.790 3.798 -4.939 1.00 90.12 81 GLU A N 1
ATOM 649 C CA . GLU A 1 81 ? -5.347 4.994 -5.668 1.00 90.12 81 GLU A CA 1
ATOM 650 C C . GLU A 1 81 ? -4.212 5.718 -4.941 1.00 90.12 81 GLU A C 1
ATOM 652 O O . GLU A 1 81 ? -3.182 6.009 -5.548 1.00 90.12 81 GLU A O 1
ATOM 657 N N . VAL A 1 82 ? -4.336 5.923 -3.626 1.00 91.69 82 VAL A N 1
ATOM 658 C CA . VAL A 1 82 ? -3.265 6.527 -2.813 1.00 91.69 82 VAL A CA 1
ATOM 659 C C . VAL A 1 82 ? -1.985 5.687 -2.857 1.00 91.69 82 VAL A C 1
ATOM 661 O O . VAL A 1 82 ? -0.879 6.224 -2.917 1.00 91.69 82 VAL A O 1
ATOM 664 N N . THR A 1 83 ? -2.116 4.361 -2.876 1.00 91.69 83 THR A N 1
ATOM 665 C CA . THR A 1 83 ? -0.963 3.458 -2.988 1.00 91.69 83 THR A CA 1
ATOM 666 C C . THR A 1 83 ? -0.301 3.546 -4.364 1.00 91.69 83 THR A C 1
ATOM 668 O O . THR A 1 83 ? 0.923 3.590 -4.458 1.00 91.69 83 THR A O 1
ATOM 671 N N . VAL A 1 84 ? -1.087 3.623 -5.439 1.00 90.94 84 VAL A N 1
ATOM 672 C CA . VAL A 1 84 ? -0.580 3.841 -6.804 1.00 90.94 84 VAL A CA 1
ATOM 673 C C . VAL A 1 84 ? 0.160 5.174 -6.885 1.00 90.94 84 VAL A C 1
ATOM 675 O O . VAL A 1 84 ? 1.293 5.204 -7.355 1.00 90.94 84 VAL A O 1
ATOM 678 N N . GLN A 1 85 ? -0.422 6.251 -6.349 1.00 90.94 85 GLN A N 1
ATOM 679 C CA . GLN A 1 85 ? 0.208 7.574 -6.293 1.00 90.94 85 GLN A CA 1
ATOM 680 C C . GLN A 1 85 ? 1.525 7.554 -5.508 1.00 90.94 85 GLN A C 1
ATOM 682 O O . GLN A 1 85 ? 2.499 8.177 -5.927 1.00 90.94 85 GLN A O 1
ATOM 687 N N . PHE A 1 86 ? 1.589 6.801 -4.405 1.00 91.31 86 PHE A N 1
ATOM 688 C CA . PHE A 1 86 ? 2.827 6.606 -3.652 1.00 91.31 86 PHE A CA 1
ATOM 689 C C . PHE A 1 86 ? 3.932 5.999 -4.527 1.00 91.31 86 PHE A C 1
ATOM 691 O O . PHE A 1 86 ? 5.043 6.529 -4.565 1.00 91.31 86 PHE A O 1
ATOM 698 N N . PHE A 1 87 ? 3.652 4.920 -5.262 1.00 90.31 87 PHE A N 1
ATOM 699 C CA . PHE A 1 87 ? 4.656 4.318 -6.143 1.00 90.31 87 PHE A CA 1
ATOM 700 C C . PHE A 1 87 ? 4.974 5.198 -7.353 1.00 90.31 87 PHE A C 1
ATOM 702 O O . PHE A 1 87 ? 6.143 5.305 -7.718 1.00 90.31 87 PHE A O 1
ATOM 709 N N . ALA A 1 88 ? 3.986 5.897 -7.911 1.00 89.62 88 ALA A N 1
ATOM 710 C CA . ALA A 1 88 ? 4.205 6.848 -8.994 1.00 89.62 88 ALA A CA 1
ATOM 711 C C . ALA A 1 88 ? 5.168 7.976 -8.588 1.00 89.62 88 ALA A C 1
ATOM 713 O O . ALA A 1 88 ? 6.077 8.326 -9.336 1.00 89.62 88 ALA A O 1
ATOM 714 N N . ALA A 1 89 ? 5.023 8.496 -7.365 1.00 89.06 89 ALA A N 1
ATOM 715 C CA . ALA A 1 89 ? 5.875 9.557 -6.835 1.00 89.06 89 ALA A CA 1
ATOM 716 C C . ALA A 1 89 ? 7.288 9.086 -6.442 1.00 89.06 89 ALA A C 1
ATOM 718 O O . ALA A 1 89 ? 8.222 9.886 -6.445 1.00 89.06 89 ALA A O 1
ATOM 719 N N . ASN A 1 90 ? 7.457 7.812 -6.067 1.00 87.69 90 ASN A N 1
ATOM 720 C CA . ASN A 1 90 ? 8.713 7.299 -5.500 1.00 87.69 90 ASN A CA 1
ATOM 721 C C . ASN A 1 90 ? 9.499 6.356 -6.431 1.00 87.69 90 ASN A C 1
ATOM 723 O O . ASN A 1 90 ? 10.635 5.998 -6.094 1.00 87.69 90 ASN A O 1
ATOM 727 N N . VAL A 1 91 ? 8.905 5.921 -7.549 1.00 85.06 91 VAL A N 1
ATOM 728 C CA . VAL A 1 91 ? 9.484 4.948 -8.491 1.00 85.06 91 VAL A CA 1
ATOM 729 C C . VAL A 1 91 ? 9.396 5.433 -9.936 1.00 85.06 91 VAL A C 1
ATOM 731 O O . VAL A 1 91 ? 10.434 5.687 -10.538 1.00 85.06 91 VAL A O 1
ATOM 734 N N . ASP A 1 92 ? 8.185 5.529 -10.492 1.00 83.81 92 ASP A N 1
ATOM 735 C CA . ASP A 1 92 ? 7.952 5.859 -11.903 1.00 83.81 92 ASP A CA 1
ATOM 736 C C . ASP A 1 92 ? 6.556 6.467 -12.096 1.00 83.81 92 ASP A C 1
ATOM 738 O O . ASP A 1 92 ? 5.546 5.812 -11.840 1.00 83.81 92 ASP A O 1
ATOM 742 N N . ALA A 1 93 ? 6.496 7.697 -12.609 1.00 85.94 93 ALA A N 1
ATOM 743 C CA . ALA A 1 93 ? 5.254 8.425 -12.864 1.00 85.94 93 ALA A CA 1
ATOM 744 C C . ALA A 1 93 ? 4.326 7.749 -13.895 1.00 85.94 93 ALA A C 1
ATOM 746 O O . ALA A 1 93 ? 3.151 8.104 -13.974 1.00 85.94 93 ALA A O 1
ATOM 747 N N . SER A 1 94 ? 4.818 6.775 -14.671 1.00 85.25 94 SER A N 1
ATOM 748 C CA . SER A 1 94 ? 4.004 5.966 -15.588 1.00 85.25 94 SER A CA 1
ATOM 749 C C . SER A 1 94 ? 3.086 4.959 -14.872 1.00 85.25 94 SER A C 1
ATOM 751 O O . SER A 1 94 ? 2.157 4.415 -15.479 1.00 85.25 94 SER A O 1
ATOM 753 N N . ILE A 1 95 ? 3.306 4.722 -13.572 1.00 86.81 95 ILE A N 1
ATOM 754 C CA . ILE A 1 95 ? 2.468 3.855 -12.740 1.00 86.81 95 ILE A CA 1
ATOM 755 C C . ILE A 1 95 ? 1.101 4.520 -12.530 1.00 86.81 95 ILE A C 1
ATOM 757 O O . ILE A 1 95 ? 0.949 5.461 -11.758 1.00 86.81 95 ILE A O 1
ATOM 761 N N . THR A 1 96 ? 0.083 3.997 -13.212 1.00 85.12 96 THR A N 1
ATOM 762 C CA . THR A 1 96 ? -1.290 4.544 -13.219 1.00 85.12 96 THR A CA 1
ATOM 763 C C . THR A 1 96 ? -2.316 3.647 -12.527 1.00 85.12 96 THR A C 1
ATOM 765 O O . THR A 1 96 ? -3.450 4.057 -12.302 1.00 85.12 96 THR A O 1
ATOM 768 N N . GLY A 1 97 ? -1.933 2.428 -12.147 1.00 86.12 97 GLY A N 1
ATOM 769 C CA . GLY A 1 97 ? -2.822 1.471 -11.494 1.00 86.12 97 GLY A CA 1
ATOM 770 C C . GLY A 1 97 ? -2.072 0.247 -10.986 1.00 86.12 97 GLY A C 1
ATOM 771 O O . GLY A 1 97 ? -0.907 0.048 -11.321 1.00 86.12 97 GLY A O 1
ATOM 772 N N . PHE A 1 98 ? -2.729 -0.597 -10.189 1.00 82.81 98 PHE A N 1
ATOM 773 C CA . PHE A 1 98 ? -2.181 -1.910 -9.833 1.00 82.81 98 PHE A CA 1
ATOM 774 C C . PHE A 1 98 ? -2.064 -2.809 -11.072 1.00 82.81 98 PHE A C 1
ATOM 776 O O . PHE A 1 98 ? -2.864 -2.706 -12.006 1.00 82.81 98 PHE A O 1
ATOM 783 N N . GLY A 1 99 ? -1.069 -3.702 -11.077 1.00 67.12 99 GLY A N 1
ATOM 784 C CA . GLY A 1 99 ? -0.927 -4.705 -12.127 1.00 67.12 99 GLY A CA 1
ATOM 785 C C . GLY A 1 99 ? -2.209 -5.522 -12.276 1.00 67.12 99 GLY A C 1
ATOM 786 O O . GLY A 1 99 ? -2.764 -6.000 -11.286 1.00 67.12 99 GLY A O 1
ATOM 787 N N . HIS A 1 100 ? -2.682 -5.661 -13.513 1.00 56.88 100 HIS A N 1
ATOM 788 C CA . HIS A 1 100 ? -3.804 -6.537 -13.834 1.00 56.88 100 HIS A CA 1
ATOM 789 C C . HIS A 1 100 ? -3.410 -7.993 -13.581 1.00 56.88 100 HIS A C 1
ATOM 791 O O . HIS A 1 100 ? -2.280 -8.417 -13.877 1.00 56.88 100 HIS A O 1
ATOM 797 N N . ARG A 1 101 ? -4.345 -8.770 -13.032 1.00 47.56 101 ARG A N 1
ATOM 798 C CA . ARG A 1 101 ? -4.201 -10.221 -12.963 1.00 47.56 101 ARG A CA 1
ATOM 799 C C . ARG A 1 101 ? -4.166 -10.754 -14.393 1.00 47.56 101 ARG A C 1
ATOM 801 O O . ARG A 1 101 ? -4.849 -10.245 -15.276 1.00 47.56 101 ARG A O 1
ATOM 808 N N . GLU A 1 102 ? -3.371 -11.786 -14.640 1.00 39.06 102 GLU A N 1
ATOM 809 C CA . GLU A 1 102 ? -3.461 -12.526 -15.898 1.00 39.06 102 GLU A CA 1
ATOM 810 C C . GLU A 1 102 ? -4.878 -13.121 -15.988 1.00 39.06 102 GLU A C 1
ATOM 812 O O . GLU A 1 102 ? -5.254 -13.942 -15.149 1.00 39.06 102 GLU A O 1
ATOM 817 N N . GLY A 1 103 ? -5.694 -12.592 -16.907 1.00 45.25 103 GLY A N 1
ATOM 818 C CA . GLY A 1 103 ? -7.132 -12.872 -17.014 1.00 45.25 103 GLY A CA 1
ATOM 819 C C . GLY A 1 103 ? -8.077 -11.721 -16.634 1.00 45.25 103 GLY A C 1
ATOM 820 O O . GLY A 1 103 ? -9.278 -11.861 -16.854 1.00 45.25 103 GLY A O 1
ATOM 821 N N . ASP A 1 104 ? -7.587 -10.587 -16.119 1.00 44.47 104 ASP A N 1
ATOM 822 C CA . ASP A 1 104 ? -8.404 -9.369 -16.052 1.00 44.47 104 ASP A CA 1
ATOM 823 C C . ASP A 1 104 ? -8.611 -8.847 -17.475 1.00 44.47 104 ASP A C 1
ATOM 825 O O . ASP A 1 104 ? -7.647 -8.651 -18.224 1.00 44.47 104 ASP A O 1
ATOM 829 N N . ALA A 1 105 ? -9.871 -8.622 -17.858 1.00 42.50 105 ALA A N 1
ATOM 830 C CA . ALA A 1 105 ? -10.180 -7.936 -19.100 1.00 42.50 105 ALA A CA 1
ATOM 831 C C . ALA A 1 105 ? -9.467 -6.584 -19.067 1.00 42.50 105 ALA A C 1
ATOM 833 O O . ALA A 1 105 ? -9.748 -5.751 -18.207 1.00 42.50 105 ALA A O 1
ATOM 834 N N . THR A 1 106 ? -8.525 -6.377 -19.987 1.00 45.00 106 THR A N 1
ATOM 835 C CA . THR A 1 106 ? -7.964 -5.055 -20.237 1.00 45.00 106 THR A CA 1
ATOM 836 C C . THR A 1 106 ? -9.140 -4.126 -20.490 1.00 45.00 106 THR A C 1
ATOM 838 O O . THR A 1 106 ? -9.793 -4.253 -21.529 1.00 45.00 106 THR A O 1
ATOM 841 N N . ALA A 1 107 ? -9.437 -3.234 -19.539 1.00 42.94 107 ALA A N 1
ATOM 842 C CA . ALA A 1 107 ? -10.326 -2.115 -19.791 1.00 42.94 107 ALA A CA 1
ATOM 843 C C . ALA A 1 107 ? -9.796 -1.457 -21.062 1.00 42.94 107 ALA A C 1
ATOM 845 O O . ALA A 1 107 ? -8.615 -1.104 -21.129 1.00 42.94 107 ALA A O 1
ATOM 846 N N . ALA A 1 108 ? -10.631 -1.484 -22.099 1.00 37.62 108 ALA A N 1
ATOM 847 C CA . ALA A 1 108 ? -10.258 -1.179 -23.463 1.00 37.62 108 ALA A CA 1
ATOM 848 C C . ALA A 1 108 ? -9.340 0.042 -23.487 1.00 37.62 108 ALA A C 1
ATOM 850 O O . ALA A 1 108 ? -9.707 1.118 -23.014 1.00 37.62 108 ALA A O 1
ATOM 851 N N . LYS A 1 109 ? -8.135 -0.144 -24.038 1.00 39.12 109 LYS A N 1
ATOM 852 C CA . LYS A 1 109 ? -7.370 0.973 -24.575 1.00 39.12 109 LYS A CA 1
ATOM 853 C C . LYS A 1 109 ? -8.353 1.757 -25.435 1.00 39.12 109 LYS A C 1
ATOM 855 O O . LYS A 1 109 ? -8.870 1.215 -26.407 1.00 39.12 109 LYS A O 1
ATOM 860 N N . THR A 1 110 ? -8.645 2.990 -25.049 1.00 45.00 110 THR A N 1
ATOM 861 C CA . THR A 1 110 ? -9.192 3.983 -25.964 1.00 45.00 110 THR A CA 1
ATOM 862 C C . THR A 1 110 ? -8.304 3.977 -27.199 1.00 45.00 110 THR A C 1
ATOM 864 O O . THR A 1 110 ? -7.146 4.393 -27.141 1.00 45.00 110 THR A O 1
ATOM 867 N N . ASP A 1 111 ? -8.839 3.415 -28.277 1.00 36.97 111 ASP A N 1
ATOM 868 C CA . ASP A 1 111 ? -8.304 3.515 -29.624 1.00 36.97 111 ASP A CA 1
ATOM 869 C C . ASP A 1 111 ? -8.017 4.992 -29.930 1.00 36.97 111 ASP A C 1
ATOM 871 O O . ASP A 1 111 ? -8.911 5.831 -29.761 1.00 36.97 111 ASP A O 1
ATOM 875 N N . PRO A 1 112 ? -6.822 5.364 -30.414 1.00 46.50 112 PRO A N 1
ATOM 876 C CA . PRO A 1 112 ? -6.624 6.664 -31.022 1.00 46.50 112 PRO A CA 1
ATOM 877 C C . PRO A 1 112 ? -7.150 6.605 -32.462 1.00 46.50 112 PRO A C 1
ATOM 879 O O . PRO A 1 112 ? -6.384 6.618 -33.419 1.00 46.50 112 PRO A O 1
ATOM 882 N N . LEU A 1 113 ? -8.470 6.530 -32.630 1.00 46.41 113 LEU A N 1
ATOM 883 C CA . LEU A 1 113 ? -9.124 6.668 -33.931 1.00 46.41 113 LEU A CA 1
ATOM 884 C C . LEU A 1 113 ? -10.403 7.484 -33.771 1.00 46.41 113 LEU A C 1
ATOM 886 O O . LEU A 1 113 ? -11.437 6.942 -33.406 1.00 46.41 113 LEU A O 1
ATOM 890 N N . MET A 1 114 ? -10.309 8.791 -34.047 1.00 40.66 114 MET A N 1
ATOM 891 C CA . MET A 1 114 ? -11.311 9.601 -34.769 1.00 40.66 114 MET A CA 1
ATOM 892 C C . MET A 1 114 ? -11.024 11.103 -34.590 1.00 40.66 114 MET A C 1
ATOM 894 O O . MET A 1 114 ? -11.782 11.839 -33.969 1.00 40.66 114 MET A O 1
ATOM 898 N N . PHE A 1 115 ? -9.949 11.591 -35.214 1.00 41.75 115 PHE A N 1
ATOM 899 C CA . PHE A 1 115 ? -9.954 12.947 -35.772 1.00 41.75 115 PHE A CA 1
ATOM 900 C C . PHE A 1 115 ? -10.039 12.827 -37.297 1.00 41.75 115 PHE A C 1
ATOM 902 O O . PHE A 1 115 ? -9.069 12.935 -38.036 1.00 41.75 115 PHE A O 1
ATOM 909 N N . SER A 1 116 ? -11.244 12.537 -37.774 1.00 45.09 116 SER A N 1
ATOM 910 C CA . SER A 1 116 ? -11.681 12.880 -39.127 1.00 45.09 116 SER A CA 1
ATOM 911 C C . SER A 1 116 ? -13.108 13.384 -39.014 1.00 45.09 116 SER A C 1
ATOM 913 O O . SER A 1 116 ? -14.082 12.706 -39.327 1.00 45.09 116 SER A O 1
ATOM 915 N N . LEU A 1 117 ? -13.221 14.594 -38.470 1.00 38.88 117 LEU A N 1
ATOM 916 C CA . LEU A 1 117 ? -14.457 15.353 -38.447 1.00 38.88 117 LEU A CA 1
ATOM 917 C C . LEU A 1 117 ? -14.483 16.289 -39.663 1.00 38.88 117 LEU A C 1
ATOM 919 O O . LEU A 1 117 ? -13.836 17.328 -39.677 1.00 38.88 117 LEU A O 1
ATOM 923 N N . ARG A 1 118 ? -15.339 15.897 -40.615 1.00 40.66 118 ARG A N 1
ATOM 924 C CA . ARG A 1 118 ? -16.204 16.746 -41.453 1.00 40.66 118 ARG A CA 1
ATOM 925 C C . ARG A 1 118 ? -15.563 17.564 -42.582 1.00 40.66 118 ARG A C 1
ATOM 927 O O . ARG A 1 118 ? -15.177 18.709 -42.398 1.00 40.66 118 ARG A O 1
ATOM 934 N N . VAL A 1 119 ? -15.776 17.077 -43.805 1.00 35.78 119 VAL A N 1
ATOM 935 C CA . VAL A 1 119 ? -16.506 17.879 -44.799 1.00 35.78 119 VAL A CA 1
ATOM 936 C C . VAL A 1 119 ? -17.799 17.136 -45.114 1.00 35.78 119 VAL A C 1
ATOM 938 O O . VAL A 1 119 ? -17.789 15.987 -45.547 1.00 35.78 119 VAL A O 1
ATOM 941 N N . ALA A 1 120 ? -18.917 17.776 -44.787 1.00 36.91 120 ALA A N 1
ATOM 942 C CA . ALA A 1 120 ? -20.256 17.283 -45.043 1.00 36.91 120 ALA A CA 1
ATOM 943 C C . ALA A 1 120 ? -20.575 17.405 -46.538 1.00 36.91 120 ALA A C 1
ATOM 945 O O . ALA A 1 120 ? -20.489 18.493 -47.103 1.00 36.91 120 ALA A O 1
ATOM 946 N N . ALA A 1 121 ? -20.979 16.299 -47.154 1.00 46.12 121 ALA A N 1
ATOM 947 C CA . ALA A 1 121 ? -21.737 16.321 -48.394 1.00 46.12 121 ALA A CA 1
ATOM 948 C C . ALA A 1 121 ? -23.231 16.450 -48.058 1.00 46.12 121 ALA A C 1
ATOM 950 O O . ALA A 1 121 ? -23.716 15.717 -47.192 1.00 46.12 121 ALA A O 1
ATOM 951 N N . PRO A 1 122 ? -23.980 17.309 -48.760 1.00 42.66 122 PRO A N 1
ATOM 952 C CA . PRO A 1 122 ? -25.413 17.144 -48.910 1.00 42.66 122 PRO A CA 1
ATOM 953 C C . PRO A 1 122 ? -25.747 16.711 -50.349 1.00 42.66 122 PRO A C 1
ATOM 955 O O . PRO A 1 122 ? -25.597 17.472 -51.300 1.00 42.66 122 PRO A O 1
ATOM 958 N N . THR A 1 123 ? -26.220 15.476 -50.506 1.00 42.12 123 THR A N 1
ATOM 959 C CA . THR A 1 123 ? -27.151 15.051 -51.577 1.00 42.12 123 THR A CA 1
ATOM 960 C C . THR A 1 123 ? -28.584 15.491 -51.180 1.00 42.12 123 THR A C 1
ATOM 962 O O . THR A 1 123 ? -28.770 15.721 -49.981 1.00 42.12 123 THR A O 1
ATOM 965 N N . PRO A 1 124 ? -29.626 15.576 -52.061 1.00 50.16 124 PRO A N 1
ATOM 966 C CA . PRO A 1 124 ? -29.877 14.685 -53.213 1.00 50.16 124 PRO A CA 1
ATOM 967 C C . PRO A 1 124 ? -30.626 15.244 -54.472 1.00 50.16 124 PRO A C 1
ATOM 969 O O . PRO A 1 124 ? -31.206 16.321 -54.468 1.00 50.16 124 PRO A O 1
ATOM 972 N N . MET A 1 125 ? -30.675 14.386 -55.510 1.00 34.94 125 MET A N 1
ATOM 973 C CA . MET A 1 125 ? -31.723 14.162 -56.546 1.00 34.94 125 MET A CA 1
ATOM 974 C C . MET A 1 125 ? -32.186 15.280 -57.511 1.00 34.94 125 MET A C 1
ATOM 976 O O . MET A 1 125 ? -32.976 16.139 -57.134 1.00 34.94 125 MET A O 1
ATOM 980 N N . ARG A 1 126 ? -31.973 15.061 -58.825 1.00 40.69 126 ARG A N 1
ATOM 981 C CA . ARG A 1 126 ? -33.049 14.698 -59.788 1.00 40.69 126 ARG A CA 1
ATOM 982 C C . ARG A 1 126 ? -32.505 14.295 -61.172 1.00 40.69 126 ARG A C 1
ATOM 984 O O . ARG A 1 126 ? -31.510 14.833 -61.635 1.00 40.69 126 ARG A O 1
ATOM 991 N N . SER A 1 127 ? -33.187 13.326 -61.780 1.00 47.03 127 SER A N 1
ATOM 992 C CA . SER A 1 127 ? -32.921 12.665 -63.068 1.00 47.03 127 SER A CA 1
ATOM 993 C C . SER A 1 127 ? -33.411 13.460 -64.298 1.00 47.03 127 SER A C 1
ATOM 995 O O . SER A 1 127 ? -33.974 14.537 -64.127 1.00 47.03 127 SER A O 1
ATOM 997 N N . PHE A 1 128 ? -33.286 12.822 -65.480 1.00 45.06 128 PHE A N 1
ATOM 998 C CA . PHE A 1 128 ? -33.639 13.194 -66.874 1.00 45.06 128 PHE A CA 1
ATOM 999 C C . PHE A 1 128 ? -32.454 13.848 -67.618 1.00 45.06 128 PHE A C 1
ATOM 1001 O O . PHE A 1 128 ? -31.962 14.873 -67.180 1.00 45.06 128 PHE A O 1
ATOM 1008 N N . GLY A 1 129 ? -31.850 13.304 -68.683 1.00 43.09 129 GLY A N 1
ATOM 1009 C CA . GLY A 1 129 ? -32.332 12.412 -69.743 1.00 43.09 129 GLY A CA 1
ATOM 1010 C C . GLY A 1 129 ? -32.575 13.231 -71.020 1.00 43.09 129 GLY A C 1
ATOM 1011 O O . GLY A 1 129 ? -33.526 14.001 -71.005 1.00 43.09 129 GLY A O 1
ATOM 1012 N N . LEU A 1 130 ? -31.711 13.069 -72.042 1.00 42.19 130 LEU A N 1
ATOM 1013 C CA . LEU A 1 130 ? -31.789 13.426 -73.490 1.00 42.19 130 LEU A CA 1
ATOM 1014 C C . LEU A 1 130 ? -30.350 13.729 -73.969 1.00 42.19 130 LEU A C 1
ATOM 1016 O O . LEU A 1 130 ? -29.720 14.635 -73.439 1.00 42.19 130 LEU A O 1
ATOM 1020 N N . GLU A 1 131 ? -29.670 12.900 -74.768 1.00 42.03 131 GLU A N 1
ATOM 1021 C CA . GLU A 1 131 ? -29.879 12.639 -76.209 1.00 42.03 131 GLU A CA 1
ATOM 1022 C C . GLU A 1 131 ? -30.139 13.906 -77.041 1.00 42.03 131 GLU A C 1
ATOM 1024 O O . GLU A 1 131 ? -31.290 14.278 -77.266 1.00 42.03 131 GLU A O 1
ATOM 1029 N N . GLN A 1 132 ? -29.063 14.562 -77.493 1.00 44.47 132 GLN A N 1
ATOM 1030 C CA . GLN A 1 132 ? -28.627 14.647 -78.903 1.00 44.47 132 GLN A CA 1
ATOM 1031 C C . GLN A 1 132 ? -27.327 15.449 -79.024 1.00 44.47 132 GLN A C 1
ATOM 1033 O O . GLN A 1 132 ? -27.204 16.483 -78.331 1.00 44.47 132 GLN A O 1
#

Mean predicted aligned error: 13.67 Å

Foldseek 3Di:
DPPPPPDDQDDDPDAQWQDPPVVVRVVLSVQLRCLLVVLLVVPVVCVPDDLQRSLVSSVVSLVVVCVVVVRTCSVPPRNQQSSQVSCCVRPNVVRRGRHDDPPPPDPDDPPPDDPPDDDDDDDDDDDDDDDD